Protein AF-A0A8S2VDD1-F1 (afdb_m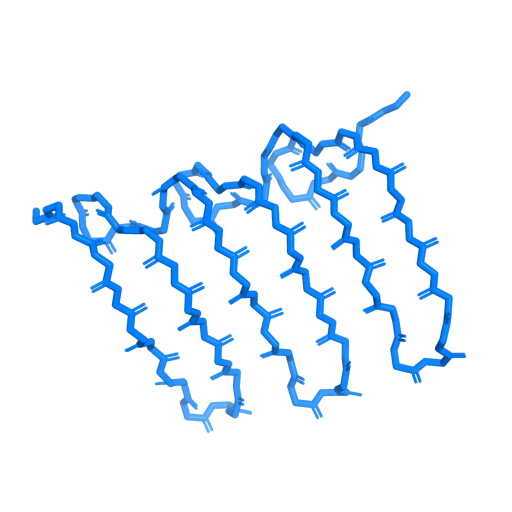onomer)

pLDDT: mean 95.32, std 6.74, range [54.81, 98.56]

Secondary structure (DSSP, 8-state):
--EEEEEE-TTS-EEEEEEETTEEEEEEEEE-TTS-EEEEEEETTEEEEEEEEE-TTS-EEEEEEETTEEE-

Structure (mmCIF, N/CA/C/O backbone):
data_AF-A0A8S2VDD1-F1
#
_entry.id   AF-A0A8S2VDD1-F1
#
loop_
_atom_site.group_PDB
_atom_site.id
_atom_site.type_symbol
_atom_site.label_atom_id
_atom_site.label_alt_id
_atom_site.label_comp_id
_atom_site.label_asym_id
_atom_site.label_entity_id
_atom_site.label_seq_id
_atom_site.pdbx_PDB_ins_code
_atom_site.Cartn_x
_atom_site.Cartn_y
_atom_site.Cartn_z
_atom_site.occupancy
_atom_site.B_iso_or_equiv
_atom_site.auth_seq_id
_atom_site.auth_comp_id
_atom_site.auth_asym_id
_atom_site.auth_atom_id
_atom_site.pdbx_PDB_model_num
ATOM 1 N N . MET A 1 1 ? 10.215 -1.516 -17.760 1.00 54.81 1 MET A N 1
ATOM 2 C CA . MET A 1 1 ? 8.815 -1.819 -18.150 1.00 54.81 1 MET A CA 1
ATOM 3 C C . MET A 1 1 ? 7.953 -0.716 -17.561 1.00 54.81 1 MET A C 1
ATOM 5 O O . MET A 1 1 ? 8.010 -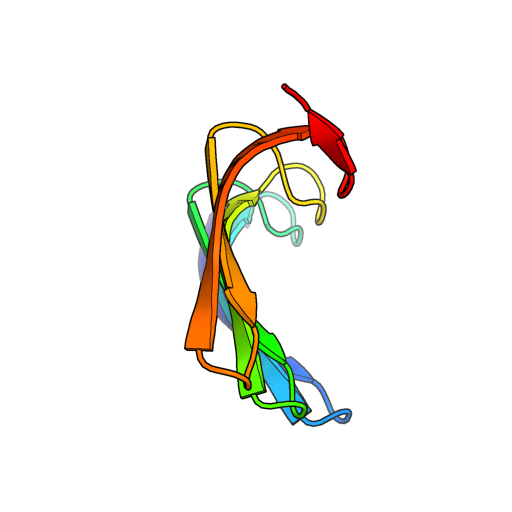0.548 -16.351 1.00 54.81 1 MET A O 1
ATOM 9 N N . HIS A 1 2 ? 7.257 0.066 -18.389 1.00 74.31 2 HIS A N 1
ATOM 10 C CA . HIS A 1 2 ? 6.311 1.090 -17.933 1.00 74.31 2 HIS A CA 1
ATOM 11 C C . HIS A 1 2 ? 4.896 0.620 -18.249 1.00 74.31 2 HIS A C 1
ATOM 13 O O . HIS A 1 2 ? 4.656 0.138 -19.357 1.00 74.31 2 HIS A O 1
ATOM 19 N N . GLY A 1 3 ? 3.973 0.719 -17.299 1.00 89.50 3 GLY A N 1
ATOM 20 C CA . GLY A 1 3 ? 2.593 0.308 -17.538 1.00 89.50 3 GLY A CA 1
ATOM 21 C C . GLY A 1 3 ? 1.753 0.214 -16.277 1.00 89.50 3 GLY A C 1
ATOM 22 O O . GLY A 1 3 ? 2.248 0.382 -15.169 1.00 89.50 3 GLY A O 1
ATOM 23 N N . HIS A 1 4 ? 0.468 -0.070 -16.462 1.00 92.75 4 HIS A N 1
ATOM 24 C CA . HIS A 1 4 ? -0.448 -0.366 -15.367 1.00 92.75 4 HIS A CA 1
ATOM 25 C C . HIS A 1 4 ? -0.563 -1.875 -15.192 1.00 92.75 4 HIS A C 1
ATOM 27 O O . HIS A 1 4 ? -0.657 -2.616 -16.171 1.00 92.75 4 HIS A O 1
ATOM 33 N N . GLY A 1 5 ? -0.567 -2.338 -13.948 1.00 94.75 5 GLY A N 1
ATOM 34 C CA . GLY A 1 5 ? -0.585 -3.762 -13.655 1.00 94.75 5 GLY A CA 1
ATOM 35 C C . GLY A 1 5 ? -1.179 -4.072 -12.296 1.00 94.75 5 GLY A C 1
ATOM 36 O O . GLY A 1 5 ? -1.222 -3.226 -11.401 1.00 94.75 5 GLY A O 1
ATOM 37 N N . THR A 1 6 ? -1.621 -5.319 -12.156 1.00 96.38 6 THR A N 1
ATOM 38 C CA . THR A 1 6 ? -2.050 -5.875 -10.876 1.00 96.38 6 THR A CA 1
ATOM 39 C C . THR A 1 6 ? -1.043 -6.920 -10.419 1.00 96.38 6 THR A C 1
ATOM 41 O O . THR A 1 6 ? -0.714 -7.822 -11.186 1.00 96.38 6 THR A O 1
ATOM 44 N N . LEU A 1 7 ? -0.582 -6.817 -9.175 1.00 94.94 7 LEU A N 1
ATOM 45 C CA . LEU A 1 7 ? 0.238 -7.833 -8.523 1.00 94.94 7 LEU A CA 1
ATOM 46 C C . LEU A 1 7 ? -0.509 -8.391 -7.313 1.00 94.94 7 LEU A C 1
ATOM 48 O O . LEU A 1 7 ? -1.069 -7.636 -6.517 1.00 94.94 7 LEU A O 1
ATOM 52 N N . TYR A 1 8 ? -0.496 -9.714 -7.196 1.00 96.06 8 TYR A N 1
ATOM 53 C CA . TYR A 1 8 ? -0.999 -10.459 -6.051 1.00 96.06 8 TYR A CA 1
ATOM 54 C C . TYR A 1 8 ? 0.189 -11.125 -5.365 1.00 96.06 8 TYR A C 1
ATOM 56 O O . TYR A 1 8 ? 0.990 -11.786 -6.028 1.00 96.06 8 TYR A O 1
ATOM 64 N N . TRP A 1 9 ? 0.304 -10.959 -4.053 1.00 95.12 9 TRP A N 1
ATOM 65 C CA . TRP A 1 9 ? 1.317 -11.648 -3.260 1.00 95.12 9 TRP A CA 1
ATOM 66 C C . TRP A 1 9 ? 0.728 -12.888 -2.593 1.00 95.12 9 TRP A C 1
ATOM 68 O O . TRP A 1 9 ? -0.459 -12.940 -2.279 1.00 95.12 9 TRP A O 1
ATOM 78 N N . ALA A 1 10 ? 1.580 -13.876 -2.313 1.00 95.88 10 ALA A N 1
ATOM 79 C CA . ALA A 1 10 ? 1.188 -15.079 -1.577 1.00 95.88 10 ALA A CA 1
ATOM 80 C C . ALA A 1 10 ? 0.705 -14.780 -0.143 1.00 95.88 10 ALA A C 1
ATOM 82 O O . ALA A 1 10 ? -0.047 -15.564 0.425 1.00 95.88 10 ALA A O 1
ATOM 83 N N . SER A 1 11 ? 1.103 -13.636 0.426 1.00 93.81 11 SER A N 1
ATOM 84 C CA . SER A 1 11 ? 0.598 -13.117 1.703 1.00 93.81 11 SER A CA 1
ATOM 85 C C . SER A 1 11 ? -0.865 -12.662 1.644 1.00 93.81 11 SER A C 1
ATOM 87 O O . SER A 1 11 ? -1.478 -12.470 2.689 1.00 93.81 11 SER A O 1
ATOM 89 N N . GLY A 1 12 ? -1.429 -12.499 0.444 1.00 95.50 12 GLY A N 1
ATOM 90 C CA . GLY A 1 12 ? -2.773 -11.974 0.209 1.00 95.50 12 GLY A CA 1
ATOM 91 C C . GLY A 1 12 ? -2.812 -10.473 -0.089 1.00 95.50 12 GLY A C 1
ATOM 92 O O . GLY A 1 12 ? -3.886 -9.948 -0.378 1.00 95.50 12 GLY A O 1
ATOM 93 N N . ASP A 1 13 ? -1.672 -9.775 -0.037 1.00 97.50 13 ASP A N 1
ATOM 94 C CA . ASP A 1 13 ? -1.591 -8.383 -0.474 1.00 97.50 13 ASP A CA 1
ATOM 95 C C . ASP A 1 13 ? -1.936 -8.268 -1.962 1.00 97.50 13 ASP A C 1
ATOM 97 O O . ASP A 1 13 ? -1.677 -9.169 -2.772 1.00 97.50 13 ASP A O 1
ATOM 101 N N . LYS A 1 14 ? -2.498 -7.121 -2.335 1.00 98.06 14 LYS A N 1
ATOM 102 C CA . LYS A 1 14 ? -2.837 -6.788 -3.715 1.00 98.06 14 LYS A CA 1
ATOM 103 C C . LYS A 1 14 ? -2.394 -5.374 -4.033 1.00 98.06 14 LYS A C 1
ATOM 105 O O . LYS A 1 14 ? -2.665 -4.450 -3.274 1.00 98.06 14 LYS A O 1
ATOM 110 N N . TYR A 1 15 ? -1.789 -5.188 -5.197 1.00 97.75 15 TYR A N 1
ATOM 111 C CA . TYR A 1 15 ? -1.458 -3.875 -5.731 1.00 97.75 15 TYR A CA 1
ATOM 112 C C . TYR A 1 15 ? -2.063 -3.710 -7.109 1.00 97.75 15 TYR A C 1
ATOM 114 O O . TYR A 1 15 ? -1.941 -4.605 -7.940 1.00 97.75 15 TYR A O 1
ATOM 122 N N . VAL A 1 16 ? -2.675 -2.558 -7.352 1.00 98.12 16 VAL A N 1
ATOM 123 C CA . VA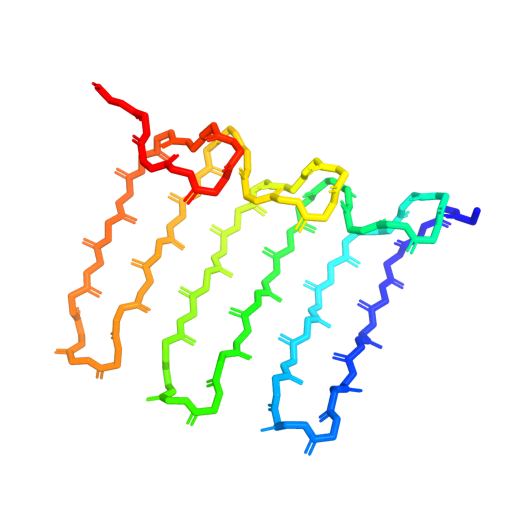L A 1 16 ? -3.176 -2.132 -8.657 1.00 98.12 16 VAL A CA 1
ATOM 124 C C . VAL A 1 16 ? -2.643 -0.733 -8.905 1.00 98.12 16 VAL A C 1
ATOM 126 O O . VAL A 1 16 ? -2.960 0.178 -8.144 1.00 98.12 16 VAL A O 1
ATOM 129 N N . GLY A 1 17 ? -1.847 -0.541 -9.948 1.00 97.50 17 GLY A N 1
ATOM 130 C CA . GLY A 1 17 ? -1.315 0.786 -10.229 1.00 97.50 17 GLY A CA 1
ATOM 131 C C . GLY A 1 17 ? -0.229 0.805 -11.281 1.00 97.50 17 GLY A C 1
ATOM 132 O O . GLY A 1 17 ? -0.051 -0.155 -12.038 1.00 97.50 17 GLY A O 1
ATOM 133 N N . GLU A 1 18 ? 0.466 1.930 -11.308 1.00 97.19 18 GLU A N 1
ATOM 134 C CA . GLU A 1 18 ? 1.564 2.219 -12.210 1.00 97.19 18 GLU A CA 1
ATOM 135 C C . GLU A 1 18 ? 2.865 1.522 -11.787 1.00 97.19 18 GLU A C 1
ATOM 137 O O . GLU A 1 18 ? 3.253 1.446 -10.615 1.00 97.19 18 GLU A O 1
ATOM 142 N N . 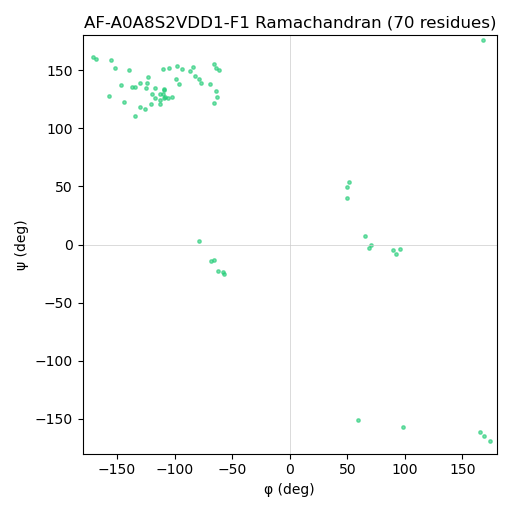TRP A 1 19 ? 3.559 1.012 -12.795 1.00 95.62 19 TRP A N 1
ATOM 143 C CA . TRP A 1 19 ? 4.849 0.359 -12.687 1.00 95.62 19 TRP A CA 1
ATOM 144 C C . TRP A 1 19 ? 5.840 1.058 -13.607 1.00 95.62 19 TRP A C 1
ATOM 146 O O . TRP A 1 19 ? 5.526 1.368 -14.758 1.00 95.62 19 TRP A O 1
ATOM 156 N N . ALA A 1 20 ? 7.059 1.246 -13.118 1.00 93.75 20 ALA A N 1
ATOM 157 C CA . ALA A 1 20 ? 8.215 1.677 -13.892 1.00 93.75 20 ALA A CA 1
ATOM 158 C C . ALA A 1 20 ? 9.410 0.837 -13.449 1.00 93.75 20 ALA A C 1
ATOM 160 O O . ALA A 1 20 ? 9.578 0.625 -12.257 1.00 93.75 20 ALA A O 1
ATOM 161 N N . ASP A 1 21 ? 10.223 0.335 -14.377 1.00 91.88 21 ASP A N 1
ATOM 162 C CA . ASP A 1 21 ? 11.447 -0.422 -14.055 1.00 91.88 21 ASP A CA 1
ATOM 163 C C . ASP A 1 21 ? 11.257 -1.554 -13.035 1.00 91.88 21 ASP A C 1
ATOM 165 O O . ASP A 1 21 ? 12.090 -1.781 -12.164 1.00 91.88 21 ASP A O 1
ATOM 169 N N . TYR A 1 22 ? 10.137 -2.276 -13.167 1.00 89.44 22 TYR A N 1
ATOM 170 C CA . TYR A 1 22 ? 9.731 -3.375 -12.278 1.00 89.44 22 TYR A CA 1
ATOM 171 C C . TYR A 1 22 ? 9.421 -2.948 -10.837 1.00 89.44 22 TYR A C 1
ATOM 173 O O . TYR A 1 22 ? 9.136 -3.798 -9.993 1.00 89.44 22 TYR A O 1
ATOM 181 N N . VAL A 1 23 ? 9.396 -1.640 -10.569 1.00 93.69 23 VAL A N 1
ATOM 182 C CA . VAL A 1 23 ? 9.032 -1.067 -9.280 1.00 93.69 23 VAL A CA 1
ATOM 183 C C . VAL A 1 23 ? 7.688 -0.344 -9.332 1.00 93.69 23 VAL A C 1
ATOM 185 O O . VAL A 1 23 ? 7.288 0.191 -10.366 1.00 93.69 23 VAL A O 1
ATOM 188 N N . ARG A 1 24 ? 6.976 -0.312 -8.198 1.00 94.50 24 ARG A N 1
ATOM 189 C CA . ARG A 1 24 ? 5.769 0.522 -8.056 1.00 94.50 24 ARG A CA 1
ATOM 190 C C . ARG A 1 24 ? 6.198 1.981 -8.120 1.00 94.50 24 ARG A C 1
ATOM 192 O O . ARG A 1 24 ? 7.042 2.398 -7.315 1.00 94.50 24 ARG A O 1
ATOM 199 N N . ASN A 1 25 ? 5.652 2.725 -9.071 1.00 96.75 25 ASN A N 1
ATOM 200 C CA . ASN A 1 25 ? 6.034 4.107 -9.331 1.00 96.75 25 ASN A CA 1
ATOM 201 C C . ASN A 1 25 ? 4.885 4.819 -10.047 1.00 96.75 25 ASN A C 1
ATOM 203 O O . ASN A 1 25 ? 4.419 4.298 -11.052 1.00 96.75 25 ASN A O 1
ATOM 207 N N . GLY A 1 26 ? 4.449 5.973 -9.545 1.00 96.56 26 GLY A N 1
ATOM 208 C CA . GLY A 1 26 ? 3.228 6.648 -10.001 1.00 96.56 26 GLY A CA 1
ATOM 209 C C . GLY A 1 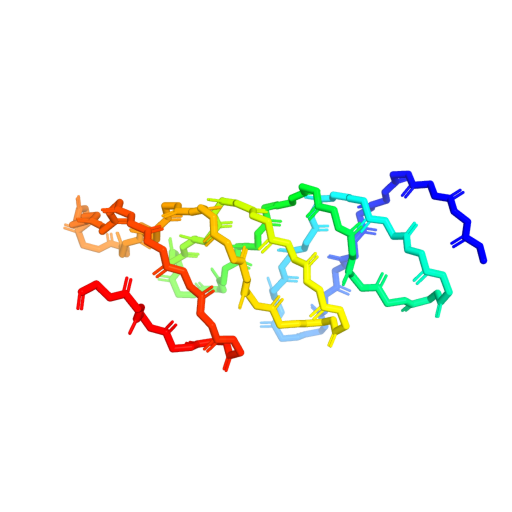26 ? 2.037 6.368 -9.083 1.00 96.56 26 GLY A C 1
ATOM 210 O O . GLY A 1 26 ? 2.224 6.072 -7.902 1.00 96.56 26 GLY A O 1
ATOM 211 N N . GLN A 1 27 ? 0.807 6.492 -9.575 1.00 98.00 27 GLN A N 1
ATOM 212 C CA . GLN A 1 27 ? -0.385 6.270 -8.754 1.00 98.00 27 GLN A CA 1
ATOM 213 C C . GLN A 1 27 ? -0.687 4.781 -8.577 1.00 98.00 27 GLN A C 1
ATOM 215 O O . GLN A 1 27 ? -0.539 3.969 -9.491 1.00 98.00 27 GLN A O 1
ATOM 220 N N . GLY A 1 28 ? -1.148 4.402 -7.386 1.00 98.00 28 GLY A N 1
ATOM 221 C CA . GLY A 1 28 ? -1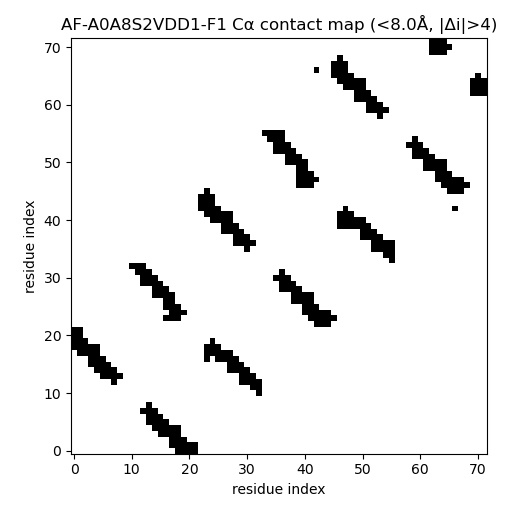.573 3.031 -7.149 1.00 98.00 28 GLY A CA 1
ATOM 222 C C . GLY A 1 28 ? -2.280 2.793 -5.827 1.00 98.00 28 GLY A C 1
ATOM 223 O O . GLY A 1 28 ? -2.158 3.548 -4.860 1.00 98.00 28 GLY A O 1
ATOM 224 N N . VAL A 1 29 ? -2.991 1.674 -5.798 1.00 98.50 29 VAL A N 1
ATOM 225 C CA . VAL A 1 29 ? -3.748 1.172 -4.661 1.00 98.50 29 VAL A CA 1
ATOM 226 C C . VAL A 1 29 ? -3.091 -0.099 -4.151 1.00 98.50 29 VAL A C 1
ATOM 228 O O . VAL A 1 29 ? -2.926 -1.055 -4.905 1.00 98.50 29 VAL A O 1
ATOM 231 N N . HIS A 1 30 ? -2.743 -0.121 -2.869 1.00 98.31 30 HIS A N 1
ATOM 232 C CA . HIS A 1 30 ? -2.282 -1.313 -2.170 1.00 98.31 30 HIS A CA 1
ATOM 233 C C . HIS A 1 30 ? -3.303 -1.722 -1.119 1.00 98.31 30 HIS A C 1
ATOM 235 O O . HIS A 1 30 ? -3.600 -0.943 -0.216 1.00 98.31 30 HIS A O 1
ATOM 241 N N . THR A 1 31 ? -3.825 -2.936 -1.224 1.00 98.38 31 THR A N 1
ATOM 242 C CA . THR A 1 31 ? -4.759 -3.528 -0.269 1.00 98.38 31 THR A CA 1
ATOM 243 C C . THR A 1 31 ? -4.042 -4.616 0.508 1.00 98.38 31 THR A C 1
ATOM 245 O O . THR A 1 31 ? -3.446 -5.514 -0.087 1.00 98.38 31 THR A O 1
ATOM 248 N N . TYR A 1 32 ? -4.112 -4.522 1.829 1.00 97.62 32 TYR A N 1
ATOM 249 C CA . TYR A 1 32 ? -3.531 -5.488 2.746 1.00 97.62 32 TYR A CA 1
ATOM 250 C C . TYR A 1 32 ? -4.582 -6.540 3.137 1.00 97.62 32 TYR A C 1
ATOM 252 O O . TYR A 1 32 ? -5.772 -6.215 3.217 1.00 97.62 32 TYR A O 1
ATOM 260 N N . PRO A 1 33 ? -4.174 -7.778 3.465 1.00 97.06 33 PRO A N 1
ATOM 261 C CA . PRO A 1 33 ? -5.077 -8.813 3.979 1.00 97.06 33 PRO A CA 1
ATOM 262 C C . PRO A 1 33 ? -5.824 -8.403 5.252 1.00 97.06 33 PRO A C 1
ATOM 264 O O . PRO A 1 33 ? -6.909 -8.910 5.521 1.00 97.06 33 PRO A O 1
ATOM 267 N N . SER A 1 34 ? -5.255 -7.476 6.031 1.00 96.56 34 SER A N 1
ATOM 268 C CA . SER A 1 34 ? -5.884 -6.916 7.231 1.00 96.56 34 SER A CA 1
ATOM 269 C C . SER A 1 34 ? -7.138 -6.086 6.937 1.00 96.56 34 SER A C 1
ATOM 271 O O . SER A 1 34 ? -7.871 -5.763 7.866 1.00 96.56 34 SER A O 1
ATOM 273 N N . GLY A 1 35 ? -7.382 -5.724 5.674 1.00 96.06 35 GLY A N 1
ATOM 274 C CA . GLY A 1 35 ? -8.421 -4.778 5.265 1.00 96.06 35 GLY A CA 1
ATOM 275 C C . GLY A 1 35 ? -7.928 -3.333 5.175 1.00 96.06 35 GLY A C 1
ATOM 276 O O . GLY A 1 35 ? -8.643 -2.480 4.648 1.00 96.06 35 GLY A O 1
ATOM 277 N N . ASP A 1 36 ? -6.701 -3.054 5.624 1.00 98.25 36 ASP A N 1
ATOM 278 C CA . ASP A 1 36 ? -6.070 -1.757 5.407 1.00 98.25 36 ASP A CA 1
ATOM 279 C C . ASP A 1 36 ? -5.838 -1.517 3.909 1.00 98.25 36 ASP A C 1
ATOM 281 O O . ASP A 1 36 ? -5.626 -2.445 3.117 1.00 98.25 36 ASP A O 1
ATOM 285 N N . ARG A 1 37 ? -5.828 -0.248 3.501 1.00 98.25 37 ARG A N 1
ATOM 286 C CA . ARG A 1 37 ? -5.576 0.131 2.111 1.00 98.25 37 ARG A CA 1
ATOM 287 C C . ARG A 1 37 ? -4.841 1.456 2.018 1.00 98.25 37 ARG A C 1
ATOM 289 O O . ARG A 1 37 ? -5.213 2.418 2.674 1.00 98.25 37 ARG A O 1
ATOM 296 N N . TYR A 1 38 ? -3.858 1.537 1.135 1.00 98.44 38 TYR A N 1
ATOM 297 C CA . TYR A 1 38 ? -3.257 2.798 0.720 1.00 98.44 38 TYR A CA 1
ATOM 298 C C . TYR A 1 38 ? -3.656 3.126 -0.716 1.00 98.44 38 TYR A C 1
ATOM 300 O O . TYR A 1 38 ? -3.556 2.265 -1.586 1.00 98.44 38 TYR A O 1
ATOM 308 N N . GLU A 1 39 ? -4.064 4.365 -0.964 1.00 98.50 39 GLU A N 1
ATOM 309 C CA . GLU A 1 39 ? -4.328 4.922 -2.291 1.00 98.50 39 GLU A CA 1
ATOM 310 C C . GLU A 1 39 ? -3.508 6.199 -2.448 1.00 98.50 39 GLU A C 1
ATOM 312 O O . GLU A 1 39 ? -3.718 7.158 -1.708 1.00 98.50 39 GLU A O 1
ATOM 317 N N . GLY A 1 40 ? -2.569 6.237 -3.385 1.00 98.06 40 GLY A N 1
ATOM 318 C CA . GLY A 1 40 ? -1.762 7.436 -3.587 1.00 98.06 40 GLY A CA 1
ATOM 319 C C . GLY A 1 40 ? -0.527 7.187 -4.424 1.00 98.06 40 GLY A C 1
ATOM 320 O O . GLY A 1 40 ? -0.435 6.185 -5.142 1.00 98.06 40 GLY A O 1
ATOM 321 N N . SER A 1 41 ? 0.424 8.109 -4.315 1.00 98.06 41 SER A N 1
ATOM 322 C CA . SER A 1 41 ? 1.629 8.060 -5.132 1.00 98.06 41 SER A CA 1
ATOM 323 C C . SER A 1 41 ? 2.678 7.108 -4.553 1.00 98.06 41 SER A C 1
ATOM 325 O O . SER A 1 41 ? 2.850 6.934 -3.345 1.00 98.06 41 SER A O 1
ATOM 327 N N . TRP A 1 42 ? 3.397 6.464 -5.458 1.00 98.00 42 TRP A N 1
ATOM 328 C CA . TRP A 1 42 ? 4.458 5.516 -5.178 1.00 98.00 42 TRP A CA 1
ATOM 329 C C . TRP A 1 42 ? 5.736 5.982 -5.851 1.00 98.00 42 TRP A C 1
ATOM 331 O O . TRP A 1 42 ? 5.717 6.503 -6.966 1.00 98.00 42 TRP A O 1
ATOM 341 N N . LYS A 1 43 ? 6.863 5.747 -5.189 1.00 97.50 43 LYS A N 1
ATOM 342 C CA . LYS A 1 43 ? 8.195 5.978 -5.736 1.00 97.50 43 LYS A CA 1
ATOM 343 C C . LYS A 1 43 ? 9.121 4.886 -5.230 1.00 97.50 43 LYS A C 1
ATOM 345 O O . LYS A 1 43 ? 9.248 4.695 -4.024 1.00 97.50 43 LYS A O 1
ATOM 350 N N . SER A 1 44 ? 9.751 4.154 -6.145 1.00 95.69 44 SER A N 1
ATOM 351 C CA . SER A 1 44 ? 10.703 3.085 -5.806 1.00 95.69 44 SER A CA 1
ATOM 352 C C . SER A 1 44 ? 10.155 2.098 -4.766 1.00 95.69 44 SER A C 1
ATOM 354 O O . SER A 1 44 ? 10.802 1.824 -3.759 1.00 95.69 44 SER A O 1
ATOM 356 N N . HIS A 1 45 ? 8.936 1.593 -4.997 1.00 95.88 45 HIS A N 1
ATOM 357 C CA . HIS A 1 45 ? 8.183 0.706 -4.098 1.00 95.88 45 HIS A CA 1
ATOM 358 C C . HIS A 1 45 ? 7.671 1.292 -2.781 1.00 95.88 45 HIS A C 1
ATOM 360 O O . HIS A 1 45 ? 6.944 0.576 -2.091 1.00 95.88 45 HIS A O 1
ATOM 366 N N . LYS A 1 46 ? 7.956 2.551 -2.457 1.00 97.56 46 LYS A N 1
ATOM 367 C CA . LYS A 1 46 ? 7.506 3.193 -1.218 1.00 97.56 46 LYS A CA 1
ATOM 368 C C . LYS A 1 46 ? 6.363 4.162 -1.476 1.00 97.56 46 LYS A C 1
ATOM 370 O O . LYS A 1 46 ? 6.285 4.748 -2.558 1.00 97.56 46 LYS A O 1
ATOM 375 N N . ARG A 1 47 ? 5.502 4.361 -0.480 1.00 97.81 47 ARG A N 1
ATOM 376 C CA . ARG A 1 47 ? 4.500 5.437 -0.486 1.00 97.81 47 ARG A CA 1
ATOM 377 C C . ARG A 1 47 ? 5.218 6.782 -0.472 1.00 97.81 47 ARG A C 1
ATOM 379 O O . ARG A 1 47 ? 6.143 6.979 0.321 1.00 97.81 47 ARG A O 1
ATOM 386 N N . HIS A 1 48 ? 4.812 7.683 -1.356 1.00 98.19 48 HIS A N 1
ATOM 387 C CA . HIS A 1 48 ? 5.469 8.970 -1.551 1.00 98.19 48 HIS A CA 1
ATOM 388 C C . HIS A 1 48 ? 4.473 10.027 -2.045 1.00 98.19 48 HIS A C 1
ATOM 390 O O . HIS A 1 48 ? 3.512 9.691 -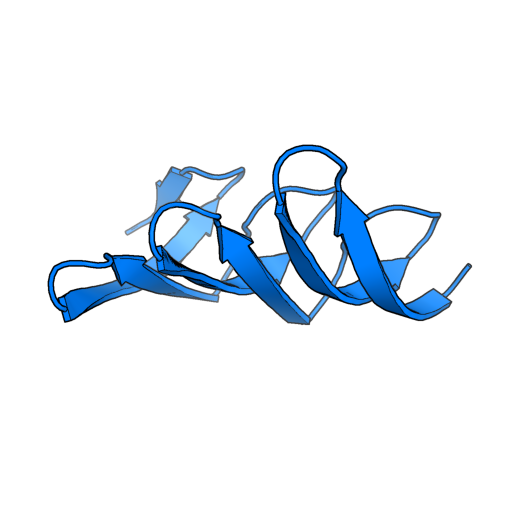2.726 1.00 98.19 48 HIS A O 1
ATOM 396 N N . GLY A 1 49 ? 4.709 11.302 -1.740 1.00 97.62 49 GLY A N 1
ATOM 397 C CA . GLY A 1 49 ? 3.805 12.397 -2.097 1.00 97.62 49 GLY A CA 1
ATOM 398 C C . GLY A 1 49 ? 2.411 12.224 -1.492 1.00 97.62 49 GLY A C 1
ATOM 399 O O . GLY A 1 49 ? 2.243 11.585 -0.451 1.00 97.62 49 GLY A O 1
ATOM 400 N N . HIS A 1 50 ? 1.397 12.761 -2.162 1.00 98.19 50 HIS A N 1
ATOM 401 C CA . HIS A 1 50 ? 0.037 12.719 -1.647 1.00 98.19 50 HIS A CA 1
ATOM 402 C C . HIS A 1 50 ? -0.552 11.302 -1.658 1.00 98.19 50 HIS A C 1
ATOM 404 O O . HIS A 1 50 ? -0.424 10.561 -2.642 1.00 98.19 50 HIS A O 1
ATOM 410 N N . GLY A 1 51 ? -1.249 10.942 -0.579 1.00 98.12 51 GLY A N 1
ATOM 411 C CA . GLY A 1 51 ? -1.989 9.690 -0.500 1.00 98.12 51 GLY A CA 1
ATOM 412 C C . GLY A 1 51 ? -2.940 9.597 0.689 1.00 98.12 51 GLY A C 1
ATOM 413 O O . GLY A 1 51 ? -2.790 10.274 1.708 1.00 98.12 51 GLY A O 1
ATOM 414 N N . THR A 1 52 ? -3.911 8.698 0.560 1.00 98.56 52 THR A N 1
ATOM 415 C CA . THR A 1 52 ? -4.858 8.332 1.609 1.00 98.56 52 THR A CA 1
ATOM 416 C C . THR A 1 52 ? -4.572 6.925 2.118 1.00 98.56 52 THR A C 1
ATOM 418 O O . THR A 1 52 ? -4.548 5.965 1.350 1.00 98.56 52 THR A O 1
ATOM 421 N N . TYR A 1 53 ? -4.394 6.786 3.428 1.00 98.38 53 TYR A N 1
ATOM 422 C CA . TYR A 1 53 ? -4.380 5.490 4.099 1.00 98.38 53 TYR A CA 1
ATOM 423 C C . TYR A 1 53 ? -5.716 5.265 4.791 1.00 98.38 53 TYR A C 1
ATOM 425 O O . TYR A 1 53 ? -6.150 6.104 5.576 1.00 98.38 53 TYR A O 1
ATOM 433 N N . TYR A 1 54 ? -6.346 4.136 4.506 1.00 98.38 54 TYR A N 1
ATOM 434 C CA . TYR A 1 54 ? -7.566 3.653 5.128 1.00 98.38 54 TYR A CA 1
ATOM 435 C C . TYR A 1 54 ? -7.192 2.516 6.068 1.00 98.38 54 TYR A C 1
ATOM 437 O O . TYR A 1 54 ? -6.551 1.549 5.651 1.00 98.38 54 TYR A O 1
ATOM 445 N N . TRP A 1 55 ? -7.599 2.636 7.322 1.00 98.25 55 TRP A N 1
ATOM 446 C CA . TRP A 1 55 ? -7.538 1.534 8.270 1.00 98.25 55 TRP A CA 1
ATOM 447 C C . TRP A 1 55 ? -8.802 0.688 8.152 1.00 98.25 55 TRP A C 1
ATOM 449 O O . TRP A 1 55 ? -9.885 1.213 7.879 1.00 98.25 55 TRP A O 1
ATOM 459 N N . ALA A 1 56 ? -8.680 -0.611 8.413 1.00 97.31 56 ALA A N 1
ATOM 460 C CA . ALA A 1 56 ? -9.811 -1.538 8.420 1.00 97.31 56 ALA A CA 1
ATOM 461 C C . ALA A 1 56 ? -10.915 -1.139 9.422 1.00 97.31 56 ALA A C 1
ATOM 463 O O . ALA A 1 56 ? -12.077 -1.488 9.239 1.00 97.31 56 ALA A O 1
ATOM 464 N N . ASP A 1 57 ? -10.568 -0.367 10.459 1.00 96.75 57 ASP A N 1
ATOM 465 C CA . ASP A 1 57 ? -11.508 0.179 11.447 1.00 96.75 57 ASP A CA 1
ATOM 466 C C . ASP A 1 57 ? -12.297 1.414 10.966 1.00 96.75 57 ASP A C 1
ATOM 468 O O . ASP A 1 57 ? -13.081 1.989 11.721 1.00 96.75 57 ASP A O 1
ATOM 472 N N . GLY A 1 58 ? -12.103 1.831 9.712 1.00 95.94 58 GLY A N 1
ATOM 473 C CA . GLY A 1 58 ? -12.810 2.946 9.086 1.00 95.94 58 GLY A CA 1
ATOM 474 C C . GLY A 1 58 ? -12.139 4.307 9.269 1.00 95.94 58 GLY A C 1
ATOM 475 O O . GLY A 1 58 ? -12.582 5.288 8.664 1.00 95.94 58 GLY A O 1
ATOM 476 N N . ARG A 1 59 ? -11.052 4.408 10.046 1.00 98.12 59 ARG A N 1
ATOM 477 C CA . ARG A 1 59 ? -10.247 5.635 10.081 1.00 98.12 59 ARG A CA 1
ATOM 478 C C . ARG A 1 59 ? -9.581 5.862 8.726 1.00 98.12 59 ARG A C 1
ATOM 480 O O . ARG A 1 59 ? -9.273 4.923 7.990 1.00 98.12 59 ARG A O 1
ATOM 487 N N . LYS A 1 60 ? -9.262 7.124 8.433 1.00 97.81 60 LYS A N 1
ATOM 488 C CA . LYS A 1 60 ? -8.405 7.478 7.300 1.00 97.81 60 LYS A CA 1
ATOM 489 C C . LYS A 1 60 ? -7.428 8.592 7.635 1.00 97.81 60 LYS A C 1
ATOM 491 O O . LYS A 1 60 ? -7.720 9.459 8.455 1.00 97.81 60 LYS A O 1
ATOM 496 N N . TYR A 1 61 ? -6.281 8.567 6.979 1.00 97.75 61 TYR A N 1
ATOM 497 C CA . TYR A 1 61 ? -5.306 9.647 6.970 1.00 97.75 61 TYR A CA 1
ATOM 498 C C . TYR A 1 61 ? -5.136 10.116 5.538 1.00 97.75 61 TYR A C 1
ATOM 500 O O . TYR A 1 61 ? -4.901 9.292 4.662 1.00 97.75 61 TYR A O 1
ATOM 508 N N . VAL A 1 62 ? -5.247 11.422 5.328 1.00 98.25 62 VAL A N 1
ATOM 509 C CA . VAL A 1 62 ? -5.046 12.084 4.039 1.00 98.25 62 VAL A CA 1
ATOM 510 C C . VAL A 1 62 ? -3.910 13.075 4.241 1.00 98.25 62 VAL A C 1
ATOM 512 O O . VAL A 1 62 ? -4.013 13.934 5.116 1.00 98.25 62 VAL A O 1
ATOM 515 N N . GLY A 1 63 ? -2.825 12.938 3.486 1.00 97.81 63 GLY A N 1
ATOM 516 C CA . GLY A 1 63 ? -1.657 13.798 3.652 1.00 97.81 63 GLY A CA 1
ATOM 517 C C . GLY A 1 63 ? -0.474 13.372 2.797 1.00 97.81 63 GLY A C 1
ATOM 518 O O . GLY A 1 63 ? -0.608 12.521 1.912 1.00 97.81 63 GLY A O 1
ATOM 519 N N . GLU A 1 64 ? 0.679 13.975 3.071 1.00 98.25 64 GLU A N 1
ATOM 520 C CA . GLU A 1 64 ? 1.917 13.679 2.361 1.00 98.2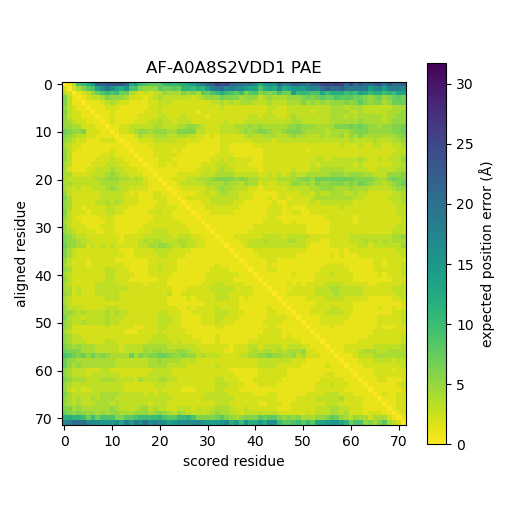5 64 GLU A CA 1
ATOM 521 C C . GLU A 1 64 ? 2.621 12.450 2.947 1.00 98.25 64 GLU A C 1
ATOM 523 O O . GLU A 1 64 ? 2.489 12.088 4.120 1.00 98.25 64 GLU A O 1
ATOM 528 N N . TRP A 1 65 ? 3.384 11.780 2.093 1.00 98.00 65 TRP A N 1
ATOM 529 C CA . T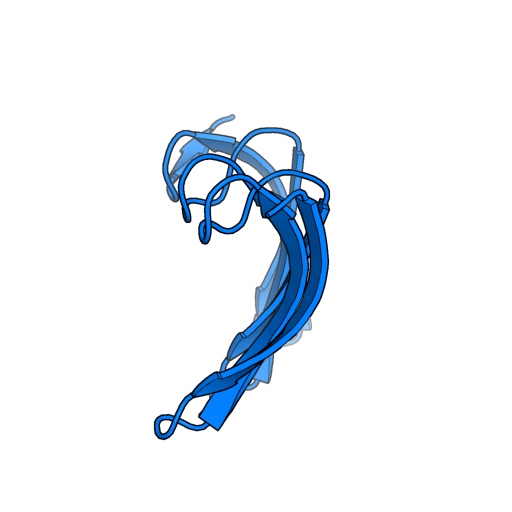RP A 1 65 ? 4.170 10.603 2.421 1.00 98.00 65 TRP A CA 1
ATOM 530 C C . TRP A 1 65 ? 5.596 10.786 1.918 1.00 98.00 65 TRP A C 1
ATOM 532 O O . TRP A 1 65 ? 5.831 11.254 0.806 1.00 98.00 65 TRP A O 1
ATOM 542 N N . ALA A 1 66 ? 6.561 10.373 2.725 1.00 97.75 66 ALA A N 1
ATOM 543 C CA . ALA A 1 66 ? 7.964 10.334 2.356 1.00 97.75 66 ALA A CA 1
ATOM 544 C C . ALA A 1 66 ? 8.536 8.988 2.793 1.00 97.75 66 ALA A C 1
ATOM 546 O O . ALA A 1 66 ? 8.647 8.711 3.984 1.00 97.75 66 ALA A O 1
ATOM 547 N N . ASP A 1 67 ? 8.866 8.143 1.817 1.00 96.38 67 ASP A N 1
ATOM 548 C CA . ASP A 1 67 ? 9.503 6.842 2.028 1.00 96.38 67 ASP A CA 1
ATOM 549 C C . ASP A 1 67 ? 8.773 5.972 3.063 1.00 96.38 67 ASP A C 1
ATOM 551 O O . ASP A 1 67 ? 9.368 5.488 4.022 1.00 96.38 67 ASP A O 1
ATOM 555 N N . ASP A 1 68 ? 7.468 5.777 2.846 1.00 96.81 68 ASP A N 1
ATOM 556 C CA . ASP A 1 68 ? 6.543 5.037 3.720 1.00 96.81 68 ASP A CA 1
ATOM 557 C C . ASP A 1 68 ? 6.188 5.689 5.058 1.00 96.81 68 ASP A C 1
ATOM 559 O O . ASP A 1 68 ? 5.350 5.145 5.786 1.00 96.81 68 ASP A O 1
ATOM 563 N N . LEU A 1 69 ? 6.731 6.864 5.365 1.00 95.88 69 LEU A N 1
ATOM 564 C CA . LEU A 1 69 ? 6.376 7.633 6.552 1.00 95.88 69 LEU A CA 1
ATOM 565 C C . LEU A 1 69 ? 5.381 8.734 6.201 1.00 95.88 69 LEU A C 1
ATOM 567 O O . LEU A 1 69 ? 5.477 9.366 5.152 1.00 95.88 69 LEU A O 1
ATOM 571 N N . ARG A 1 70 ? 4.435 8.982 7.108 1.00 94.44 70 ARG A N 1
ATOM 572 C CA . ARG A 1 70 ? 3.573 10.165 7.038 1.00 94.44 70 ARG A CA 1
ATOM 573 C C . ARG A 1 70 ? 4.457 11.400 7.186 1.00 94.44 70 ARG A C 1
ATOM 575 O O . ARG A 1 70 ? 5.224 11.483 8.143 1.00 94.44 70 ARG A O 1
ATOM 582 N N . SER A 1 71 ? 4.349 12.322 6.244 1.00 89.31 71 SER A N 1
ATOM 583 C CA . SER A 1 71 ? 5.039 13.605 6.240 1.00 89.31 71 SER A CA 1
ATOM 584 C C . SER A 1 71 ? 3.964 14.684 6.296 1.00 89.31 71 SER A C 1
ATOM 586 O O . SER A 1 71 ? 2.998 14.643 5.542 1.00 89.31 71 SER A O 1
ATOM 588 N N . GLY A 1 72 ? 4.051 15.586 7.260 1.00 67.94 72 GLY A N 1
ATOM 589 C CA . GLY A 1 72 ? 3.038 16.608 7.500 1.00 67.94 72 GLY A CA 1
ATOM 590 C C . GLY A 1 72 ? 3.545 17.644 8.472 1.00 67.94 72 GLY A C 1
ATOM 591 O O . GLY A 1 72 ? 4.444 17.289 9.269 1.00 67.94 72 GLY A O 1
#

Mean predicted aligned error: 2.99 Å

Sequence (72 aa):
MHGHGTLYWASGDKYVGEWADYVRNGQGVHTYPSGDRYEGSWKSHKRHGHGTYYWADGRKYVGEWADDLRSG

Solvent-accessible surface area (backbone atoms only — not comparable to full-atom values): 3737 Å² total; per-residue (Å²): 93,77,48,76,52,74,49,77,46,96,83,53,33,36,37,43,29,31,29,40,76,88,25,40,28,46,54,35,36,39,38,42,71,80,55,29,34,38,42,30,28,28,47,84,66,25,42,23,49,58,33,38,41,36,43,61,88,70,52,72,48,78,46,37,27,52,79,66,36,85,41,131

InterPro domains:
  IPR003409 MORN repeat [PF02493] (1-13)
  IPR003409 MORN repeat [PF02493] (15-37)
  IPR003409 MORN repeat [PF02493] (38-58)
  IPR003409 MORN repeat [PF02493] (61-72)
  IPR003409 MORN repeat [SM00698] (13-34)
  IPR003409 MORN repeat [SM00698] (36-57)

Foldseek 3Di:
DWDWDWDADPQGKIKTGIDDPNEQAAWIKIAHPQRKIKTGGDDRNFAAQWIKIAHNVGDIDTAGDDRNDGDD

Nearest PDB structures (foldseek):
  6t69-assembly1_A-2  TM=9.597E-01  e=7.010E-07  Toxoplasma gondii VEG
  7sqc-assembly1_7D  TM=9.457E-01  e=3.317E-06  Chlamydomonas reinhardtii
  6t68-assembly1_B  TM=9.463E-01  e=6.658E-06  Trypanosoma brucei
  7sqc-assembly1_7K  TM=8.029E-01  e=1.485E-06  Chlamydomonas reinhardtii
  7sqc-assembly1_7E  TM=6.833E-01  e=2.824E-06  Chlamydomonas reinhardtii

Organism: NCBI:txid1234261

Radius of gyration: 11.79 Å; Cα contacts (8 Å, |Δi|>4): 177; chains: 1; bounding box: 24×32×30 Å